Protein AF-A0A9D7UBL7-F1 (afdb_monomer_lite)

Secondary structure (DSSP, 8-state):
-EEEEEE-TT--SHHHHHHTTHHHHHH-SSEEEEEESGGGGTTTS-SS--EEEEEE-SS-TT-EEEEEEPPPPPP--

Structure (mmCIF, N/CA/C/O backbone):
data_AF-A0A9D7UBL7-F1
#
_entry.id   AF-A0A9D7UBL7-F1
#
loop_
_atom_site.group_PDB
_atom_site.id
_a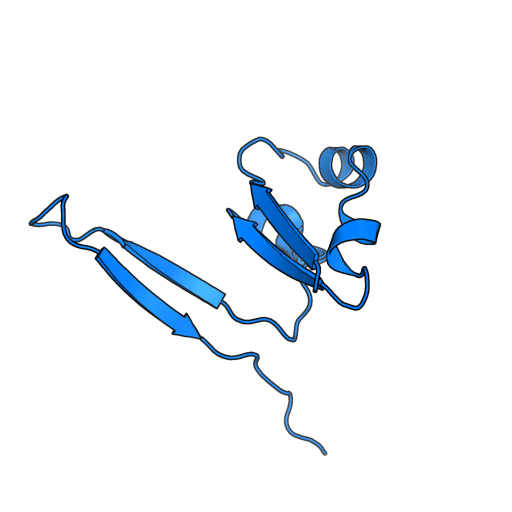tom_site.type_symbol
_atom_site.label_atom_id
_atom_site.label_alt_id
_atom_site.label_comp_id
_atom_site.label_asym_id
_atom_site.label_entity_id
_atom_site.label_seq_id
_atom_site.pdbx_PDB_ins_code
_atom_site.Cartn_x
_atom_site.Cartn_y
_atom_site.Cartn_z
_atom_site.occupancy
_atom_site.B_iso_or_equiv
_atom_site.auth_seq_id
_atom_site.auth_comp_id
_atom_site.auth_asym_id
_atom_site.auth_atom_id
_atom_site.pdbx_PDB_model_num
ATOM 1 N N . MET A 1 1 ? -15.384 -12.298 4.817 1.00 76.12 1 MET A N 1
ATOM 2 C CA . MET A 1 1 ? -14.057 -11.650 4.804 1.00 76.12 1 MET A CA 1
ATOM 3 C C . MET A 1 1 ? -14.094 -10.501 3.813 1.00 76.12 1 MET A C 1
ATOM 5 O O . MET A 1 1 ? -14.44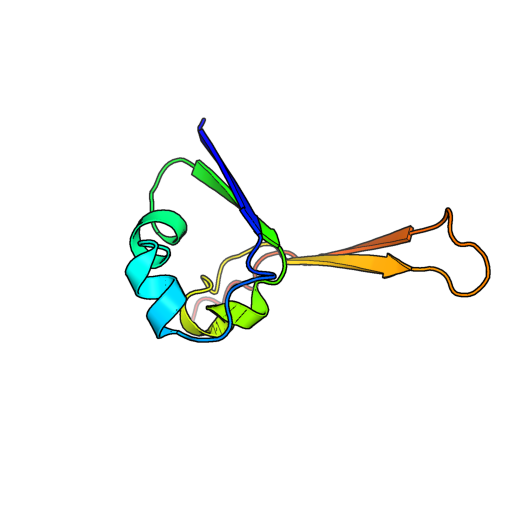2 -10.739 2.661 1.00 76.12 1 MET A O 1
ATOM 9 N N . LYS A 1 2 ? -13.825 -9.271 4.260 1.00 90.62 2 LYS A N 1
ATOM 10 C CA . LYS A 1 2 ? -13.818 -8.077 3.398 1.00 90.62 2 LYS A CA 1
ATOM 11 C C . LYS A 1 2 ? -12.416 -7.835 2.833 1.00 90.62 2 LYS A C 1
ATOM 13 O O . LYS A 1 2 ? -11.428 -8.123 3.511 1.00 90.62 2 LYS A O 1
ATOM 18 N N . ILE A 1 3 ? -12.339 -7.302 1.617 1.00 94.06 3 ILE A N 1
ATOM 19 C CA . ILE A 1 3 ? -11.088 -6.866 0.989 1.00 94.06 3 ILE A CA 1
ATOM 20 C C . ILE A 1 3 ? -11.262 -5.405 0.590 1.00 94.06 3 ILE A C 1
ATOM 22 O O . ILE A 1 3 ? -12.225 -5.073 -0.098 1.00 94.06 3 ILE A O 1
ATOM 26 N N . TYR A 1 4 ? -10.336 -4.557 1.025 1.00 93.94 4 TYR A N 1
ATOM 27 C CA . TYR A 1 4 ? -10.217 -3.182 0.558 1.00 93.94 4 TYR A CA 1
ATOM 28 C C . TYR A 1 4 ? -8.992 -3.078 -0.339 1.00 93.94 4 TYR A C 1
ATOM 30 O O . TYR A 1 4 ? -7.909 -3.532 0.035 1.00 93.94 4 TYR A O 1
ATOM 38 N N . HIS A 1 5 ? -9.172 -2.482 -1.511 1.00 94.69 5 HIS A N 1
ATOM 39 C CA . HIS A 1 5 ? -8.085 -2.086 -2.394 1.00 94.69 5 HIS A CA 1
ATOM 40 C C . HIS A 1 5 ? -8.055 -0.566 -2.436 1.00 94.69 5 HIS A C 1
ATOM 42 O O . HIS A 1 5 ? -9.080 0.064 -2.693 1.00 94.69 5 HIS A O 1
ATOM 48 N N . VAL A 1 6 ? -6.902 0.004 -2.104 1.00 94.06 6 VAL A N 1
ATOM 49 C CA . VAL A 1 6 ? -6.687 1.446 -2.057 1.00 94.06 6 VAL A CA 1
ATOM 50 C C . VAL A 1 6 ? -5.455 1.775 -2.868 1.00 94.06 6 VAL A C 1
ATOM 52 O O . VAL A 1 6 ? -4.401 1.180 -2.662 1.00 94.06 6 VAL A O 1
ATOM 55 N N . ASP A 1 7 ? -5.589 2.760 -3.741 1.00 94.25 7 ASP A N 1
ATOM 56 C CA . ASP A 1 7 ? -4.485 3.340 -4.486 1.00 94.25 7 ASP A CA 1
ATOM 57 C C . ASP A 1 7 ? -4.301 4.794 -4.043 1.00 94.25 7 ASP A C 1
ATOM 59 O O . ASP A 1 7 ? -5.196 5.627 -4.205 1.00 94.25 7 ASP A O 1
ATOM 63 N N . LEU A 1 8 ? -3.144 5.085 -3.441 1.00 95.75 8 LEU A N 1
ATOM 64 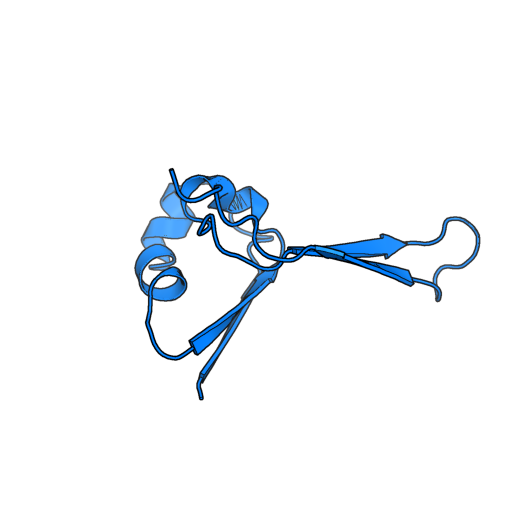C CA . LEU A 1 8 ? -2.811 6.411 -2.928 1.00 95.75 8 LEU A CA 1
ATOM 65 C C . LEU A 1 8 ? -2.120 7.302 -3.967 1.00 95.75 8 LEU A C 1
ATOM 67 O O . LEU A 1 8 ? -1.702 8.406 -3.624 1.00 95.75 8 LEU A O 1
ATOM 71 N N . TYR A 1 9 ? -2.016 6.891 -5.235 1.00 93.75 9 TYR A N 1
ATOM 72 C CA . TYR A 1 9 ? -1.308 7.636 -6.281 1.00 93.75 9 TYR A CA 1
ATOM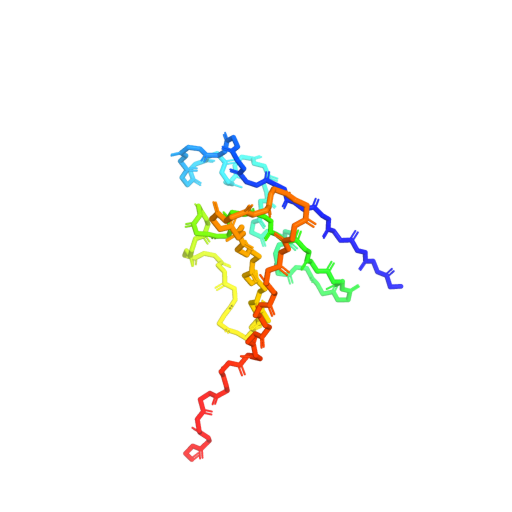 73 C C . TYR A 1 9 ? -1.694 9.125 -6.357 1.00 93.75 9 TYR A C 1
ATOM 75 O O . TYR A 1 9 ? -0.816 9.964 -6.553 1.00 93.75 9 TYR A O 1
ATOM 83 N N . ARG A 1 10 ? -2.970 9.479 -6.138 1.00 92.44 10 ARG A N 1
ATOM 84 C CA . ARG A 1 10 ? -3.480 10.870 -6.207 1.00 92.44 10 ARG A CA 1
ATOM 85 C C . ARG A 1 10 ? -3.499 11.631 -4.879 1.00 92.44 10 ARG A C 1
ATOM 87 O O . ARG A 1 10 ? -4.039 12.727 -4.829 1.00 92.44 10 ARG A O 1
ATOM 94 N N . ILE A 1 11 ? -2.977 11.042 -3.810 1.00 94.25 11 ILE A N 1
ATOM 95 C CA . ILE A 1 11 ? -2.913 11.707 -2.513 1.00 94.25 11 ILE A CA 1
ATOM 96 C C . ILE A 1 11 ? -1.625 12.514 -2.430 1.00 94.25 11 ILE A C 1
ATOM 98 O O . ILE A 1 11 ? -0.538 11.941 -2.502 1.00 94.25 11 ILE A O 1
ATOM 102 N N . ASP A 1 12 ? -1.733 13.825 -2.270 1.00 91.50 12 ASP A N 1
ATOM 103 C CA . ASP A 1 12 ? -0.575 14.720 -2.279 1.00 91.50 12 ASP A CA 1
ATOM 104 C C . ASP A 1 12 ? -0.282 15.292 -0.889 1.00 91.50 12 ASP A C 1
ATOM 106 O O . ASP A 1 12 ? 0.834 15.747 -0.626 1.00 91.50 12 ASP A O 1
ATOM 110 N N . SER A 1 13 ? -1.252 15.218 0.029 1.00 90.88 13 SER A N 1
ATOM 111 C CA . SER A 1 13 ? -1.099 15.698 1.396 1.00 90.88 13 SER A CA 1
ATOM 112 C C . SER A 1 13 ? -1.750 14.786 2.451 1.00 90.88 13 SER A C 1
ATOM 114 O O . SER A 1 13 ? -2.703 14.059 2.163 1.00 90.88 13 SER A O 1
ATOM 116 N N . PRO A 1 14 ? -1.299 14.849 3.721 1.00 87.94 14 PRO A N 1
ATOM 117 C CA . PRO A 1 14 ? -1.999 14.203 4.831 1.00 87.94 14 PRO A CA 1
ATOM 118 C C . PRO A 1 14 ? -3.441 14.694 5.040 1.00 87.94 14 PRO A C 1
ATOM 120 O O . PRO A 1 14 ? -4.245 13.961 5.607 1.00 87.94 14 PRO A O 1
ATOM 123 N N . ALA A 1 15 ? -3.779 15.914 4.604 1.00 91.31 15 ALA A N 1
ATOM 124 C CA . ALA A 1 15 ? -5.143 16.433 4.713 1.00 91.31 15 ALA A CA 1
ATOM 125 C C . ALA A 1 15 ? -6.098 15.686 3.769 1.00 91.31 15 ALA A C 1
ATOM 127 O O . ALA A 1 15 ? -7.206 15.345 4.178 1.00 91.31 15 ALA A O 1
ATOM 128 N N . ASP A 1 16 ? -5.634 15.341 2.565 1.00 92.50 16 ASP A N 1
ATOM 129 C CA . ASP A 1 16 ? -6.415 14.572 1.590 1.00 92.50 16 ASP A CA 1
ATOM 130 C C . ASP A 1 16 ? -6.764 13.181 2.151 1.00 92.50 16 ASP A C 1
ATOM 132 O O . ASP A 1 16 ? -7.873 12.690 1.955 1.00 92.50 16 ASP A O 1
ATOM 136 N N . LEU A 1 17 ? -5.841 12.557 2.904 1.00 92.31 17 LEU A N 1
ATOM 137 C CA . LEU A 1 17 ? -6.082 11.273 3.586 1.00 92.31 17 LEU A CA 1
ATOM 138 C C . LEU A 1 17 ? -7.202 11.371 4.625 1.00 92.31 17 LEU A C 1
ATOM 140 O O . LEU A 1 17 ? -8.009 10.448 4.748 1.00 92.31 17 LEU A O 1
ATOM 144 N N . ALA A 1 18 ? -7.231 12.467 5.383 1.00 89.56 18 ALA A N 1
ATOM 145 C CA . ALA A 1 18 ? -8.251 12.694 6.398 1.00 89.56 18 ALA A CA 1
ATOM 146 C C . ALA A 1 18 ? -9.623 12.958 5.761 1.00 89.56 18 ALA A C 1
ATOM 148 O O . ALA A 1 18 ? -10.628 12.439 6.239 1.00 89.56 18 ALA A O 1
ATOM 149 N N . GLU A 1 19 ? -9.670 13.708 4.655 1.00 90.62 19 GLU A N 1
ATOM 150 C CA . GLU A 1 19 ? -10.916 13.992 3.932 1.00 90.62 19 GLU A CA 1
ATOM 151 C C . GLU A 1 19 ? -11.579 12.714 3.397 1.00 90.62 19 GLU A C 1
ATOM 153 O O . GLU A 1 19 ? -12.802 12.579 3.446 1.00 90.62 19 GLU A O 1
ATOM 158 N N . VAL A 1 20 ? -10.778 11.743 2.948 1.00 89.25 20 VAL A N 1
ATOM 159 C CA . VAL A 1 20 ? -11.286 10.449 2.462 1.00 89.25 20 VAL A CA 1
ATOM 160 C C . VAL A 1 20 ? -11.512 9.409 3.570 1.00 89.25 20 VAL A C 1
ATOM 162 O O . VAL A 1 20 ? -11.910 8.286 3.262 1.00 89.25 20 VAL A O 1
ATOM 165 N N . GLY A 1 21 ? -11.265 9.746 4.843 1.00 90.00 21 GLY A N 1
ATOM 166 C CA . GLY A 1 21 ? -11.446 8.833 5.983 1.00 90.00 21 GLY A CA 1
ATO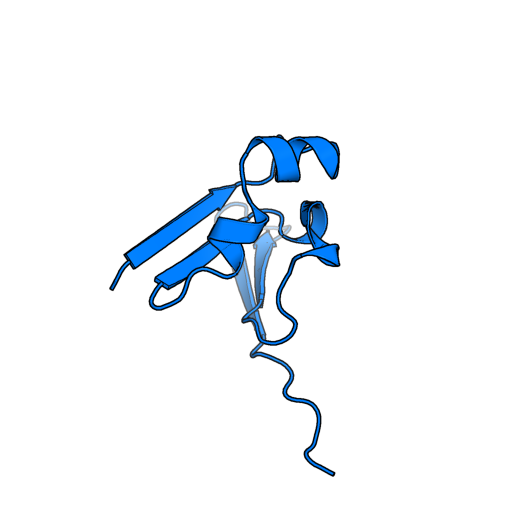M 167 C C . GLY A 1 21 ? -10.522 7.610 5.940 1.00 90.00 21 GLY A C 1
ATOM 168 O O . GLY A 1 21 ? -10.935 6.482 6.229 1.00 90.00 21 GLY A O 1
ATOM 169 N N . PHE A 1 22 ? -9.277 7.799 5.494 1.00 92.50 22 PHE A N 1
ATOM 170 C CA . PHE A 1 22 ? -8.332 6.698 5.295 1.00 92.50 22 PHE A CA 1
ATOM 171 C C . PHE A 1 22 ? -7.920 6.002 6.604 1.00 92.50 22 PHE A C 1
ATOM 173 O O . PHE A 1 22 ? -7.678 4.792 6.617 1.00 92.50 22 PHE A O 1
ATOM 180 N N . ASP A 1 23 ? -7.849 6.744 7.706 1.00 91.56 23 ASP A N 1
ATOM 181 C CA . ASP A 1 23 ? -7.520 6.238 9.039 1.00 91.56 23 ASP A CA 1
ATOM 182 C C . ASP A 1 23 ? -8.557 5.220 9.541 1.00 91.56 23 ASP A C 1
ATOM 184 O O . ASP A 1 23 ? -8.203 4.102 9.925 1.00 91.56 23 ASP A O 1
ATOM 188 N N . ASP A 1 24 ? -9.843 5.539 9.434 1.00 90.44 24 ASP A N 1
ATOM 189 C CA . ASP A 1 24 ? -10.916 4.610 9.796 1.00 90.44 24 ASP A CA 1
ATOM 190 C C . ASP A 1 24 ? -10.830 3.309 8.980 1.00 90.44 24 ASP A C 1
ATOM 192 O O . ASP A 1 24 ? -10.985 2.199 9.507 1.00 90.44 24 ASP A O 1
ATOM 196 N N . MET A 1 25 ? -10.519 3.420 7.685 1.00 91.38 25 MET A N 1
ATOM 197 C CA . MET A 1 25 ? -10.409 2.269 6.790 1.00 91.38 25 MET A CA 1
ATOM 198 C C . MET A 1 25 ? -9.187 1.392 7.094 1.00 91.38 25 MET A C 1
ATOM 200 O O . MET A 1 25 ? -9.292 0.157 7.083 1.00 91.38 25 MET A O 1
ATOM 204 N N . VAL A 1 26 ? -8.024 1.996 7.368 1.00 92.31 26 VAL A N 1
ATOM 205 C CA . VAL A 1 26 ? -6.788 1.239 7.623 1.00 92.31 26 VAL A CA 1
ATOM 206 C C . VAL A 1 26 ? -6.887 0.441 8.927 1.00 92.31 26 VAL A C 1
ATOM 208 O O . VAL A 1 26 ? -6.428 -0.707 8.978 1.00 92.31 26 VAL A O 1
ATOM 211 N N . PHE A 1 27 ? -7.567 0.988 9.941 1.00 90.25 27 PHE A N 1
ATOM 212 C CA . PHE A 1 27 ? -7.733 0.355 11.253 1.00 90.25 27 PHE A CA 1
ATOM 213 C C . PHE A 1 27 ? -9.000 -0.500 11.399 1.00 90.25 27 PHE A C 1
ATOM 215 O O . PHE A 1 27 ? -9.118 -1.235 12.381 1.00 90.25 27 PHE A O 1
ATOM 222 N N . ALA A 1 28 ? -9.911 -0.497 10.419 1.00 90.44 28 ALA A N 1
ATOM 223 C CA . ALA A 1 28 ? -11.105 -1.341 10.441 1.00 90.44 28 ALA A CA 1
ATOM 224 C C . ALA A 1 28 ? -10.764 -2.826 10.684 1.00 90.44 28 ALA A C 1
ATOM 226 O O . ALA A 1 28 ? -9.885 -3.392 10.037 1.00 90.44 28 ALA A O 1
ATOM 227 N N . HIS A 1 29 ? -11.466 -3.509 11.585 1.00 89.94 29 HIS A N 1
ATOM 228 C CA . HIS A 1 29 ? -11.218 -4.930 11.864 1.00 89.94 29 HIS A CA 1
ATOM 229 C C . HIS A 1 29 ? -11.840 -5.864 10.801 1.00 89.94 29 HIS A C 1
ATOM 231 O O . HIS A 1 29 ? -12.660 -5.443 9.988 1.00 89.94 29 HIS A O 1
ATOM 237 N N . ASP A 1 30 ? -11.435 -7.141 10.805 1.00 91.38 30 ASP A N 1
ATOM 238 C CA . ASP A 1 30 ? -11.980 -8.214 9.944 1.00 91.38 30 ASP A CA 1
ATOM 239 C C . ASP A 1 30 ? -11.953 -7.923 8.423 1.00 91.38 30 ASP A C 1
ATOM 241 O O . ASP A 1 30 ? -12.891 -8.188 7.663 1.00 91.38 30 ASP A O 1
ATOM 245 N N . ALA A 1 31 ? -10.841 -7.347 7.960 1.00 92.38 31 ALA A N 1
ATOM 246 C CA . ALA A 1 31 ? -10.619 -7.062 6.548 1.00 92.38 31 ALA A CA 1
ATOM 247 C C . ALA A 1 31 ? -9.140 -7.159 6.162 1.00 92.38 31 ALA A C 1
ATOM 249 O O . ALA A 1 31 ? -8.265 -6.746 6.933 1.00 92.38 31 ALA A O 1
ATOM 250 N N . ILE A 1 32 ? -8.885 -7.628 4.939 1.00 94.06 32 ILE A N 1
ATOM 251 C CA . ILE A 1 32 ? -7.585 -7.533 4.266 1.00 94.06 32 ILE A CA 1
ATOM 252 C C . ILE A 1 32 ? -7.534 -6.197 3.521 1.00 94.06 32 ILE A C 1
ATOM 254 O O . ILE A 1 32 ? -8.508 -5.817 2.875 1.00 94.06 32 ILE A O 1
ATOM 258 N N . LYS A 1 33 ? -6.412 -5.481 3.620 1.00 95.12 33 LYS A N 1
ATOM 259 C CA . LYS A 1 33 ? -6.190 -4.210 2.923 1.00 95.12 33 LYS A CA 1
ATOM 260 C C . LYS A 1 33 ? -5.000 -4.366 1.995 1.00 95.12 33 LYS A C 1
ATOM 262 O O . LYS A 1 33 ? -3.931 -4.775 2.443 1.00 95.12 33 LYS A O 1
ATOM 267 N N . LEU A 1 34 ? -5.207 -4.044 0.728 1.00 96.62 34 LEU A N 1
ATOM 268 C CA . LEU A 1 34 ? -4.178 -3.940 -0.296 1.00 96.62 34 LEU A CA 1
ATOM 269 C C . LEU A 1 34 ? -4.013 -2.451 -0.588 1.00 96.62 34 LEU A C 1
ATOM 271 O O . LEU A 1 34 ? -4.968 -1.815 -1.027 1.00 96.62 34 LEU A O 1
ATOM 275 N N . ILE A 1 35 ? -2.849 -1.896 -0.264 1.00 96.31 35 ILE A N 1
ATOM 276 C CA . ILE A 1 35 ? -2.593 -0.456 -0.340 1.00 96.31 35 ILE A CA 1
ATOM 277 C C . ILE A 1 35 ? -1.422 -0.242 -1.292 1.00 96.31 35 ILE A C 1
ATOM 279 O O . ILE A 1 35 ? -0.308 -0.675 -0.996 1.00 96.31 35 ILE A O 1
ATOM 283 N N . GLU A 1 36 ? -1.684 0.401 -2.423 1.00 97.56 36 GLU A N 1
ATOM 284 C CA . GLU A 1 36 ? -0.662 0.852 -3.365 1.00 97.56 36 GLU A CA 1
ATOM 285 C C . GLU A 1 36 ? -0.139 2.230 -2.956 1.00 97.56 36 GLU A C 1
ATOM 287 O O . GLU A 1 36 ? -0.885 3.065 -2.435 1.00 97.56 36 GLU A O 1
ATOM 292 N N . TRP A 1 37 ? 1.160 2.447 -3.174 1.00 95.69 37 TRP A N 1
ATOM 293 C CA . TRP A 1 37 ? 1.893 3.640 -2.732 1.00 95.69 37 TRP A CA 1
ATOM 294 C C . TRP A 1 37 ? 1.749 3.933 -1.219 1.00 95.69 37 TRP A C 1
ATOM 296 O O . TRP A 1 37 ? 1.449 5.068 -0.831 1.00 95.69 37 TRP A O 1
ATOM 306 N N . PRO A 1 38 ? 1.941 2.931 -0.328 1.00 95.12 38 PRO A N 1
ATOM 307 C CA . PRO A 1 38 ? 1.721 3.076 1.116 1.00 95.12 38 PRO A CA 1
ATOM 308 C C . PRO A 1 38 ? 2.601 4.150 1.781 1.00 95.12 38 PRO A C 1
ATOM 310 O O . PRO A 1 38 ? 2.269 4.648 2.857 1.00 95.12 38 PRO A O 1
ATOM 313 N N . GLU A 1 39 ? 3.715 4.533 1.161 1.00 93.75 39 GLU A N 1
ATOM 314 C CA . GLU A 1 39 ? 4.602 5.608 1.599 1.00 93.75 39 GLU A CA 1
ATOM 315 C C . GLU A 1 39 ? 3.909 6.974 1.665 1.00 93.75 39 GLU A C 1
ATOM 317 O O . GLU A 1 39 ? 4.231 7.769 2.550 1.00 93.75 39 GLU A O 1
ATOM 322 N N . LYS A 1 40 ? 2.899 7.225 0.819 1.00 93.88 40 LYS A N 1
ATOM 323 C CA . LYS A 1 40 ? 2.110 8.467 0.857 1.00 93.88 40 LYS A CA 1
ATOM 324 C C . LYS A 1 40 ? 1.306 8.609 2.152 1.00 93.88 40 LYS A C 1
ATOM 326 O O . LYS A 1 40 ? 0.981 9.718 2.563 1.00 93.88 40 LYS A O 1
ATOM 331 N N . ALA A 1 41 ? 1.066 7.500 2.850 1.00 94.25 41 ALA A N 1
ATOM 332 C CA . ALA A 1 41 ? 0.415 7.454 4.153 1.00 94.25 41 ALA A CA 1
ATOM 333 C C . ALA A 1 41 ? 1.305 6.804 5.228 1.00 94.25 41 ALA A C 1
ATOM 335 O O . ALA A 1 41 ? 0.795 6.195 6.169 1.00 94.25 41 ALA A O 1
ATOM 336 N N . ALA A 1 42 ? 2.636 6.931 5.124 1.00 91.06 42 ALA A N 1
ATOM 337 C CA . ALA A 1 42 ? 3.590 6.214 5.981 1.00 91.06 42 ALA A CA 1
ATOM 338 C C . ALA A 1 42 ? 3.312 6.344 7.494 1.00 91.06 42 ALA A C 1
ATOM 340 O O . ALA A 1 42 ? 3.503 5.382 8.236 1.00 91.06 42 ALA A O 1
ATOM 341 N N . HIS A 1 43 ? 2.826 7.507 7.941 1.00 90.00 43 HIS A N 1
ATOM 342 C CA . HIS A 1 43 ? 2.495 7.797 9.340 1.00 90.00 43 HIS A CA 1
ATOM 343 C C . HIS A 1 43 ? 1.243 7.065 9.859 1.00 90.00 43 HIS A C 1
ATOM 345 O O . HIS A 1 43 ? 1.102 6.894 11.067 1.00 90.00 43 HIS A O 1
ATOM 351 N N . LEU A 1 44 ? 0.362 6.606 8.965 1.00 92.31 44 LEU A N 1
ATOM 352 C CA . LEU A 1 44 ? -0.843 5.831 9.286 1.00 92.31 44 LEU A CA 1
ATOM 353 C C . LEU A 1 44 ? -0.661 4.330 9.030 1.00 92.31 44 LEU A C 1
ATOM 355 O O . LEU A 1 44 ? -1.522 3.528 9.390 1.00 92.31 44 LEU A O 1
ATOM 359 N N . MET A 1 45 ? 0.449 3.920 8.408 1.00 92.19 45 MET A N 1
ATOM 360 C CA . MET A 1 45 ? 0.671 2.516 8.082 1.00 92.19 45 MET A CA 1
ATOM 361 C C . MET A 1 45 ? 0.954 1.685 9.340 1.00 92.19 45 MET A C 1
ATOM 363 O O . MET A 1 45 ? 1.920 1.966 10.059 1.00 92.19 45 MET A O 1
ATOM 367 N N . PRO A 1 46 ? 0.203 0.594 9.587 1.00 90.31 46 PRO A N 1
ATOM 368 C CA . PRO A 1 46 ? 0.421 -0.243 10.760 1.00 90.31 46 PRO A CA 1
ATOM 369 C C . PRO A 1 46 ? 1.811 -0.880 10.707 1.00 90.31 46 PRO A C 1
ATOM 371 O O . PRO A 1 46 ? 2.236 -1.367 9.660 1.00 90.31 46 PRO A O 1
ATOM 374 N N . GLN A 1 47 ? 2.525 -0.914 11.835 1.00 88.44 47 GLN A N 1
ATOM 375 C CA . GLN A 1 47 ? 3.857 -1.537 11.905 1.00 88.44 47 GLN A CA 1
ATOM 376 C C . GLN A 1 47 ? 3.805 -3.023 11.535 1.00 88.44 47 GLN A C 1
ATOM 378 O O . GLN A 1 47 ? 4.645 -3.529 10.793 1.00 88.44 47 GLN A O 1
ATOM 383 N N . LYS A 1 48 ? 2.766 -3.716 12.012 1.00 91.12 48 LYS A N 1
ATOM 384 C CA . LYS A 1 48 ? 2.521 -5.115 11.684 1.00 91.12 48 LYS A CA 1
ATOM 385 C C . LYS A 1 48 ? 1.808 -5.222 10.335 1.00 91.12 48 LYS A C 1
ATOM 387 O O . LYS A 1 48 ? 0.583 -5.311 10.284 1.00 91.12 48 LYS A O 1
ATOM 392 N N . ARG A 1 49 ? 2.579 -5.241 9.252 1.00 93.06 49 ARG A N 1
ATOM 393 C CA . ARG A 1 49 ? 2.072 -5.393 7.882 1.00 93.06 49 ARG A CA 1
ATOM 394 C C . ARG A 1 49 ? 2.989 -6.259 7.034 1.00 93.06 49 ARG A C 1
ATOM 396 O O . ARG A 1 49 ? 4.184 -6.330 7.292 1.00 93.06 49 ARG A O 1
ATOM 403 N N . TRP A 1 50 ? 2.415 -6.905 6.029 1.00 95.94 50 TRP A N 1
ATOM 404 C CA . TRP A 1 50 ? 3.198 -7.476 4.941 1.00 95.94 50 TRP A CA 1
ATOM 405 C C . TRP A 1 50 ? 3.554 -6.359 3.967 1.00 95.94 50 TRP A C 1
ATOM 407 O O . TRP A 1 50 ? 2.711 -5.508 3.682 1.00 95.94 50 TRP A O 1
ATOM 417 N N . THR A 1 51 ? 4.774 -6.380 3.448 1.00 96.06 51 THR A N 1
ATOM 418 C CA . THR A 1 51 ? 5.193 -5.484 2.368 1.00 96.06 51 THR A CA 1
ATOM 419 C C . THR A 1 51 ? 5.421 -6.316 1.120 1.00 96.06 51 THR A C 1
ATOM 421 O O . THR A 1 51 ? 6.095 -7.343 1.181 1.00 96.06 51 THR A O 1
ATOM 424 N N . VAL A 1 52 ? 4.866 -5.873 -0.004 1.00 97.75 52 VAL A N 1
ATOM 425 C CA . VAL A 1 52 ? 5.080 -6.488 -1.313 1.00 97.75 52 VAL A CA 1
ATOM 426 C C . VAL A 1 52 ? 5.722 -5.438 -2.205 1.00 97.75 52 VAL A C 1
ATOM 428 O O . VAL A 1 52 ? 5.112 -4.409 -2.472 1.00 97.75 52 VAL A O 1
ATOM 431 N N . ALA A 1 53 ? 6.955 -5.688 -2.633 1.00 97.31 53 ALA A N 1
ATOM 432 C CA . ALA A 1 53 ? 7.643 -4.870 -3.623 1.00 97.31 53 ALA A CA 1
ATOM 433 C C . ALA A 1 53 ? 7.647 -5.611 -4.961 1.00 97.31 53 ALA A C 1
ATOM 435 O O . ALA A 1 53 ? 8.008 -6.788 -5.012 1.00 97.31 53 ALA A O 1
ATOM 436 N N . ILE A 1 54 ? 7.237 -4.928 -6.027 1.00 96.94 54 ILE A N 1
ATOM 437 C CA . ILE A 1 54 ? 7.203 -5.453 -7.393 1.00 96.94 54 ILE A CA 1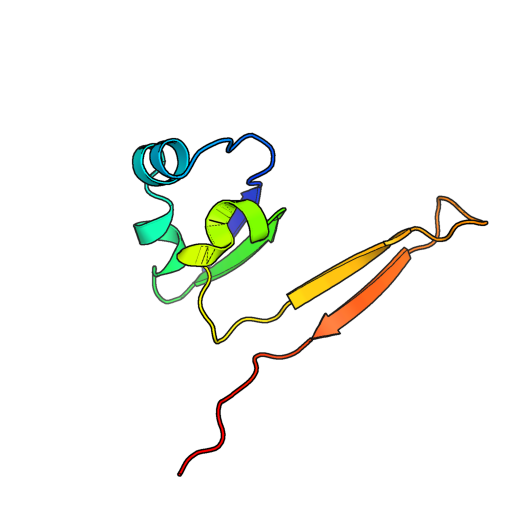
ATOM 438 C C . ILE A 1 54 ? 8.174 -4.606 -8.209 1.00 96.94 54 ILE A C 1
ATOM 440 O O . ILE A 1 54 ? 7.928 -3.420 -8.410 1.00 96.94 54 ILE A O 1
ATOM 444 N N . ASN A 1 55 ? 9.271 -5.204 -8.667 1.00 97.00 55 ASN A N 1
ATOM 445 C CA . ASN A 1 55 ? 10.303 -4.500 -9.426 1.00 97.00 55 ASN A CA 1
ATOM 446 C C . ASN A 1 55 ? 10.289 -4.955 -10.888 1.00 97.00 55 ASN A C 1
ATOM 448 O O . ASN A 1 55 ? 10.074 -6.138 -11.180 1.00 97.00 55 ASN A O 1
ATOM 452 N N . THR A 1 56 ? 10.526 -4.014 -11.797 1.00 97.12 56 THR A N 1
ATOM 453 C CA . THR A 1 56 ? 10.725 -4.275 -13.226 1.00 97.12 56 THR A CA 1
ATOM 454 C C . THR A 1 56 ? 12.096 -4.890 -13.480 1.00 97.12 56 THR A C 1
ATOM 456 O O . THR A 1 56 ? 13.046 -4.620 -12.747 1.00 97.12 56 THR A O 1
ATOM 459 N N . ASP A 1 57 ? 12.190 -5.714 -14.518 1.00 96.44 57 ASP A N 1
ATOM 460 C CA . ASP A 1 57 ? 13.469 -6.165 -15.060 1.00 96.44 57 ASP A CA 1
ATOM 461 C C . ASP A 1 57 ? 13.970 -5.159 -16.108 1.00 96.44 57 ASP A C 1
ATOM 463 O O . ASP A 1 57 ? 13.175 -4.624 -16.876 1.00 96.44 57 ASP A O 1
ATOM 467 N N . GLU A 1 58 ? 15.273 -4.871 -16.130 1.00 94.69 58 GLU A N 1
ATOM 468 C CA . GLU A 1 58 ? 15.847 -3.886 -17.062 1.00 94.69 58 GLU A CA 1
ATOM 469 C C . GLU A 1 58 ? 15.923 -4.400 -18.508 1.00 94.69 58 GLU A C 1
ATOM 471 O O . GLU A 1 58 ? 15.966 -3.602 -19.443 1.00 94.69 58 GLU A O 1
ATOM 476 N N . ALA A 1 59 ? 15.975 -5.720 -18.705 1.00 95.44 59 ALA A N 1
ATOM 477 C CA . ALA A 1 59 ? 16.154 -6.343 -20.013 1.00 95.44 59 ALA A CA 1
ATOM 478 C C . ALA A 1 59 ? 14.838 -6.851 -20.619 1.00 95.44 59 ALA A C 1
ATOM 480 O O . ALA A 1 59 ? 14.782 -7.088 -21.829 1.00 95.44 59 ALA A O 1
ATOM 481 N N . ASN A 1 60 ? 13.795 -7.051 -19.807 1.00 96.12 60 ASN A N 1
ATOM 482 C CA . ASN A 1 60 ? 12.512 -7.567 -20.265 1.00 96.12 60 ASN A CA 1
ATOM 483 C C . ASN A 1 60 ? 11.306 -6.944 -19.535 1.00 96.12 60 ASN A C 1
ATOM 485 O O . ASN A 1 60 ? 11.002 -7.281 -18.389 1.00 96.12 60 ASN A O 1
ATOM 489 N N . ASP A 1 61 ? 10.538 -6.133 -20.266 1.00 95.25 61 ASP A N 1
ATOM 490 C CA . ASP A 1 61 ? 9.336 -5.446 -19.778 1.00 95.25 61 ASP A CA 1
ATOM 491 C C . ASP A 1 61 ? 8.183 -6.378 -19.364 1.00 95.25 61 ASP A C 1
ATOM 493 O O . ASP A 1 61 ? 7.260 -5.927 -18.678 1.00 95.25 61 ASP A O 1
ATOM 497 N N . ASP A 1 62 ? 8.236 -7.671 -19.695 1.00 96.88 62 ASP A N 1
ATOM 498 C CA . ASP A 1 62 ? 7.249 -8.682 -19.290 1.00 96.88 62 ASP A CA 1
ATOM 499 C C . ASP A 1 62 ? 7.656 -9.453 -18.019 1.00 96.88 62 ASP A C 1
ATOM 501 O O . ASP A 1 62 ? 6.882 -10.260 -17.498 1.00 96.88 62 ASP A O 1
ATOM 505 N N . VAL A 1 63 ? 8.856 -9.208 -17.477 1.00 97.25 63 VAL A N 1
ATOM 506 C CA . VAL A 1 63 ? 9.358 -9.889 -16.273 1.00 97.25 63 VAL A CA 1
ATOM 507 C C . VAL A 1 63 ? 9.250 -8.979 -15.050 1.00 97.25 63 VAL A C 1
ATOM 509 O O . VAL A 1 63 ? 9.577 -7.792 -15.085 1.00 97.25 63 VAL A O 1
ATOM 512 N N . ARG A 1 64 ? 8.778 -9.534 -13.928 1.00 97.25 64 ARG A N 1
ATOM 513 C CA . ARG A 1 64 ? 8.753 -8.855 -12.625 1.00 97.25 64 ARG A CA 1
ATOM 514 C C . ARG A 1 64 ? 9.423 -9.718 -11.568 1.00 97.25 64 ARG A C 1
ATOM 516 O O . ARG A 1 64 ? 9.184 -10.923 -11.511 1.00 97.25 64 ARG A O 1
ATOM 523 N N . SER A 1 65 ? 10.197 -9.087 -10.690 1.00 97.69 65 SER A N 1
ATOM 524 C CA . SER A 1 65 ? 10.629 -9.708 -9.435 1.00 97.69 65 SER A CA 1
ATOM 525 C C . SER A 1 65 ? 9.734 -9.226 -8.296 1.00 97.69 65 SER A C 1
ATOM 527 O O . SER A 1 65 ? 9.472 -8.030 -8.164 1.00 97.69 65 SER A O 1
ATOM 529 N N . ILE A 1 66 ? 9.234 -10.162 -7.487 1.00 98.06 66 ILE A N 1
ATOM 530 C CA . ILE A 1 66 ? 8.345 -9.860 -6.362 1.00 98.06 66 ILE A CA 1
ATOM 531 C C . ILE A 1 66 ? 9.055 -10.239 -5.068 1.00 98.06 66 ILE A C 1
ATOM 533 O O . ILE A 1 66 ? 9.450 -11.390 -4.884 1.00 98.06 66 ILE A O 1
ATOM 537 N N . VAL A 1 67 ? 9.186 -9.273 -4.162 1.00 98.25 67 VAL A N 1
ATOM 538 C CA . VAL A 1 67 ? 9.738 -9.473 -2.820 1.00 98.25 67 VAL A CA 1
ATOM 539 C C . VAL A 1 67 ? 8.616 -9.303 -1.808 1.00 98.25 67 VAL A C 1
ATOM 541 O O . VAL A 1 67 ? 7.981 -8.251 -1.747 1.00 98.25 67 VAL A O 1
ATOM 544 N N . ILE A 1 68 ? 8.375 -10.344 -1.013 1.00 97.88 68 ILE A N 1
ATOM 545 C CA . ILE A 1 68 ? 7.358 -10.348 0.039 1.00 97.88 68 ILE A CA 1
ATOM 546 C C . ILE A 1 68 ? 8.068 -10.368 1.389 1.00 97.88 68 ILE A C 1
ATOM 548 O O . ILE A 1 68 ? 8.719 -11.350 1.744 1.00 97.88 68 ILE A O 1
ATOM 552 N N . THR A 1 69 ? 7.910 -9.293 2.153 1.00 96.69 69 THR A N 1
ATOM 553 C CA . THR A 1 69 ? 8.504 -9.143 3.483 1.00 96.69 69 THR A CA 1
ATOM 554 C C . THR A 1 69 ? 7.422 -9.326 4.548 1.00 96.69 69 THR A C 1
ATOM 556 O O . THR A 1 69 ? 6.415 -8.608 4.515 1.00 96.69 69 THR A O 1
ATOM 559 N N . PRO A 1 70 ? 7.589 -10.269 5.494 1.00 95.00 70 PRO A N 1
ATOM 560 C CA . PRO A 1 70 ? 6.640 -10.454 6.583 1.00 95.00 70 PRO A CA 1
ATOM 561 C C . PRO A 1 70 ? 6.674 -9.278 7.573 1.00 95.00 70 PRO A C 1
ATOM 563 O O . PRO A 1 70 ? 7.676 -8.562 7.647 1.00 95.00 70 PRO A O 1
ATOM 566 N N . PRO A 1 71 ? 5.613 -9.098 8.381 1.00 93.00 71 PRO A N 1
ATOM 567 C CA . PRO A 1 71 ? 5.609 -8.118 9.456 1.00 93.00 71 PRO A CA 1
ATOM 568 C C . PRO A 1 71 ? 6.796 -8.314 10.396 1.00 93.00 71 PRO A C 1
ATOM 570 O O . PRO A 1 71 ? 6.989 -9.413 10.921 1.00 93.00 71 PRO A O 1
ATOM 573 N N . GLN A 1 72 ? 7.543 -7.244 10.668 1.00 80.31 72 GLN A N 1
ATOM 574 C CA . GLN A 1 72 ? 8.505 -7.266 11.762 1.00 80.31 72 GLN A CA 1
ATOM 575 C C . GLN A 1 72 ? 7.737 -7.253 13.082 1.00 80.31 72 GLN A C 1
ATOM 577 O O . GLN A 1 72 ? 6.965 -6.339 13.370 1.00 80.31 72 GLN A O 1
ATOM 582 N N . ILE A 1 73 ? 7.908 -8.315 13.859 1.00 73.88 73 ILE A N 1
ATOM 583 C CA . ILE A 1 73 ? 7.386 -8.415 15.215 1.00 73.88 73 ILE A CA 1
ATOM 584 C C . ILE A 1 73 ? 8.552 -8.003 16.114 1.00 73.88 73 ILE A C 1
ATOM 586 O O . ILE A 1 73 ? 9.569 -8.692 16.075 1.00 73.88 73 ILE A O 1
ATOM 590 N N . PRO A 1 74 ? 8.453 -6.897 16.874 1.00 65.75 74 PRO A N 1
ATOM 591 C CA . PRO A 1 74 ? 9.478 -6.566 17.853 1.00 65.75 74 PRO A CA 1
ATOM 592 C C . PRO A 1 74 ? 9.660 -7.750 18.802 1.00 65.75 74 PRO A C 1
ATOM 594 O O . PRO A 1 74 ? 8.660 -8.323 19.254 1.00 65.75 74 PRO A O 1
ATOM 597 N N . ASP A 1 75 ? 10.910 -8.125 19.076 1.00 65.06 75 ASP A N 1
ATOM 598 C CA . ASP A 1 75 ? 11.217 -9.188 20.029 1.00 65.06 75 ASP A CA 1
ATOM 599 C C . ASP A 1 75 ? 10.489 -8.911 21.351 1.00 65.06 75 ASP A C 1
ATOM 601 O O . ASP A 1 75 ? 10.514 -7.796 21.882 1.00 65.06 75 ASP A O 1
ATOM 605 N N . ARG A 1 76 ? 9.777 -9.920 21.861 1.00 60.00 76 ARG A N 1
ATOM 606 C CA . ARG A 1 76 ? 9.143 -9.835 23.178 1.00 60.00 76 ARG A CA 1
ATOM 607 C C . ARG A 1 76 ? 10.257 -9.800 24.224 1.00 60.00 76 ARG A C 1
ATOM 609 O O . ARG A 1 76 ? 10.946 -10.804 24.385 1.00 60.00 76 ARG A O 1
ATOM 616 N N . VAL A 1 77 ? 10.421 -8.658 24.893 1.00 49.97 77 VAL A N 1
ATOM 617 C CA . VAL A 1 77 ? 11.179 -8.550 26.152 1.00 49.97 77 VAL A CA 1
ATOM 618 C C . VAL A 1 77 ? 10.421 -9.271 27.260 1.00 49.97 77 VAL A C 1
ATOM 620 O O . VAL A 1 77 ? 9.173 -9.145 27.284 1.00 49.97 77 VAL A O 1
#

Sequence (77 aa):
MKIYHVDLYRIDSPADLAEVGFDDMVFAHDAIKLIEWPEKAAHLMPQKRWTVAINTDEANDDVRSIVITPPQIPDRV

Radius of gyration: 14.91 Å; chains: 1; bounding box: 30×28×46 Å

Foldseek 3Di:
DAEAEEECPPPDDPVVCVVVVVLCVQPDPPYHYHYHPCVSVVVSHDQQDKDWDWDADPVDRVDIDIDIDGRDDPDDD

pLDDT: mean 91.33, std 8.54, range [49.97, 98.25]